Protein AF-A0A534LZY0-F1 (afdb_monomer)

Secondary structure (DSSP, 8-state):
----STTTTSSS-HHHHHHHTTT-HHHHHHHHHHHHTTSS-HHHHH-

Sequence (47 aa):
MVFDLENTLIFNEFLPELAALIGKEAEVAAITRAGIDGHIDWEEGFR

Foldseek 3Di:
DDFDVDVTVDPHDDQLVVVVVVPCNVVLVVLVVCCVVVVDPPVVSVD

pLDDT: mean 95.84, std 2.77, range [83.0, 98.5]

Radius of gyration: 11.34 Å; Cα contacts (8 Å, |Δi|>4): 34; chains: 1; bounding box: 31×24×26 Å

Mean predicted aligned e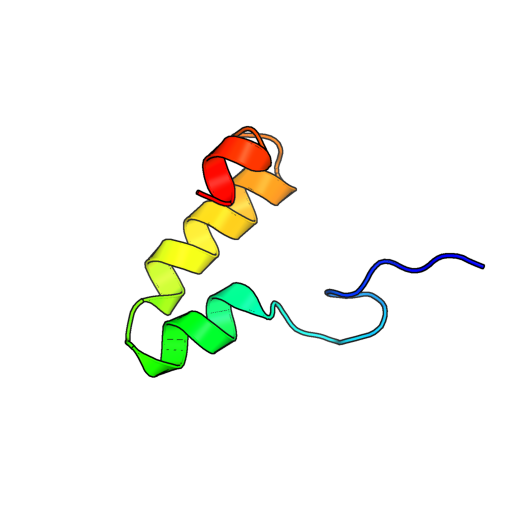rror: 2.31 Å

Structure (mmCIF, N/CA/C/O backbone):
data_AF-A0A534LZY0-F1
#
_entry.id   AF-A0A534LZY0-F1
#
loop_
_atom_site.group_PDB
_atom_site.id
_atom_site.type_symbol
_atom_site.label_atom_id
_atom_site.label_alt_id
_atom_site.label_comp_id
_atom_site.label_asym_id
_atom_site.label_entity_id
_atom_site.label_seq_id
_atom_site.pdbx_PDB_ins_code
_atom_site.Cartn_x
_atom_site.Cartn_y
_atom_site.Cartn_z
_atom_site.occupancy
_atom_site.B_iso_or_equiv
_atom_site.auth_seq_id
_atom_site.auth_comp_id
_atom_site.auth_asym_id
_atom_site.auth_atom_id
_atom_site.pdbx_PDB_model_num
ATOM 1 N N . MET A 1 1 ? 23.416 -9.580 -0.826 1.00 83.00 1 MET A N 1
ATOM 2 C CA . MET A 1 1 ? 22.020 -9.744 -1.286 1.00 83.00 1 MET A CA 1
ATOM 3 C C . MET A 1 1 ? 21.231 -8.562 -0.772 1.00 83.00 1 MET A C 1
ATOM 5 O O . MET A 1 1 ? 21.523 -8.120 0.332 1.00 83.00 1 MET A O 1
ATOM 9 N N . VAL A 1 2 ? 20.303 -8.049 -1.573 1.00 94.50 2 VAL A N 1
ATOM 10 C CA . VAL A 1 2 ? 19.366 -6.991 -1.183 1.00 94.50 2 VAL A CA 1
ATOM 11 C C . VAL A 1 2 ? 17.972 -7.585 -1.297 1.00 94.50 2 VAL A C 1
ATOM 13 O O . VAL A 1 2 ? 17.707 -8.308 -2.257 1.00 94.50 2 VAL A O 1
ATOM 16 N N . PHE A 1 3 ? 17.132 -7.311 -0.308 1.00 96.56 3 PHE A N 1
ATOM 17 C CA . PHE A 1 3 ? 15.748 -7.751 -0.266 1.00 96.56 3 PHE A CA 1
ATOM 18 C C . PHE A 1 3 ? 14.866 -6.536 -0.048 1.00 96.56 3 PHE A C 1
ATOM 20 O O . PHE A 1 3 ? 15.241 -5.631 0.701 1.00 96.56 3 PHE A O 1
ATOM 27 N N . ASP A 1 4 ? 13.712 -6.555 -0.695 1.00 95.00 4 ASP A N 1
ATOM 28 C CA . ASP A 1 4 ? 12.605 -5.709 -0.291 1.00 95.00 4 ASP A CA 1
ATOM 29 C C . ASP A 1 4 ? 12.085 -6.159 1.084 1.00 95.00 4 ASP A C 1
ATOM 31 O O . ASP A 1 4 ? 12.340 -7.287 1.522 1.00 95.00 4 ASP A O 1
ATOM 35 N N . LEU A 1 5 ? 11.414 -5.267 1.801 1.00 95.56 5 LEU A N 1
ATOM 36 C CA . LEU A 1 5 ? 10.888 -5.570 3.124 1.00 95.56 5 LEU A CA 1
ATOM 37 C C . LEU A 1 5 ? 9.540 -6.284 3.001 1.00 95.56 5 LEU A C 1
ATOM 39 O O . LEU A 1 5 ? 9.426 -7.460 3.357 1.00 95.56 5 LEU A O 1
ATOM 43 N N . GLU A 1 6 ? 8.546 -5.565 2.489 1.00 94.75 6 GLU A N 1
ATOM 44 C CA . GLU A 1 6 ? 7.146 -5.980 2.418 1.00 94.75 6 GLU A CA 1
ATOM 45 C C . GLU A 1 6 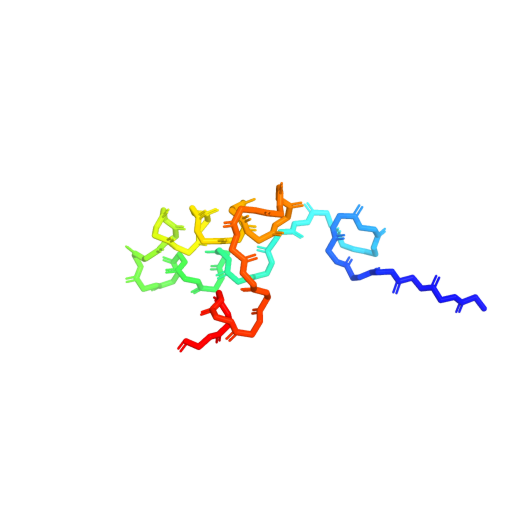? 6.963 -7.082 1.370 1.00 94.75 6 GLU A C 1
ATOM 47 O O . GLU A 1 6 ? 7.630 -7.120 0.335 1.00 94.75 6 GLU A O 1
ATOM 52 N N . ASN A 1 7 ? 6.118 -8.063 1.685 1.00 92.12 7 ASN A N 1
ATOM 53 C CA . ASN A 1 7 ? 5.894 -9.284 0.898 1.00 92.12 7 ASN A CA 1
ATOM 54 C C . ASN A 1 7 ? 7.157 -10.088 0.499 1.00 92.12 7 ASN A C 1
ATOM 56 O O . ASN A 1 7 ? 7.057 -11.021 -0.302 1.00 92.12 7 ASN A O 1
ATOM 60 N N . THR A 1 8 ? 8.333 -9.766 1.051 1.00 95.69 8 THR A N 1
ATOM 61 C CA . THR A 1 8 ? 9.612 -10.433 0.759 1.00 95.69 8 THR A CA 1
ATOM 62 C C . THR A 1 8 ? 10.278 -10.941 2.035 1.00 95.69 8 THR A C 1
ATOM 64 O O . THR A 1 8 ? 10.465 -12.147 2.188 1.00 95.69 8 THR A O 1
ATOM 67 N N . LEU A 1 9 ? 10.645 -10.046 2.959 1.00 97.12 9 LEU A N 1
ATOM 68 C CA . LEU A 1 9 ? 11.183 -10.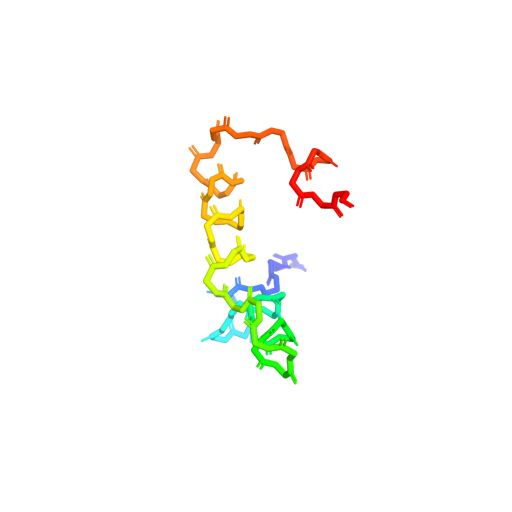420 4.273 1.00 97.12 9 LEU A CA 1
ATOM 69 C C . LEU A 1 9 ? 10.077 -10.596 5.317 1.00 97.12 9 LEU A C 1
ATOM 71 O O . LEU A 1 9 ? 10.226 -11.401 6.237 1.00 97.12 9 LEU A O 1
ATOM 75 N N . ILE A 1 10 ? 8.983 -9.851 5.170 1.00 94.62 10 ILE A N 1
ATOM 76 C CA . ILE A 1 10 ? 7.772 -9.958 5.986 1.00 94.62 10 ILE A CA 1
ATOM 77 C C . ILE A 1 10 ? 6.564 -1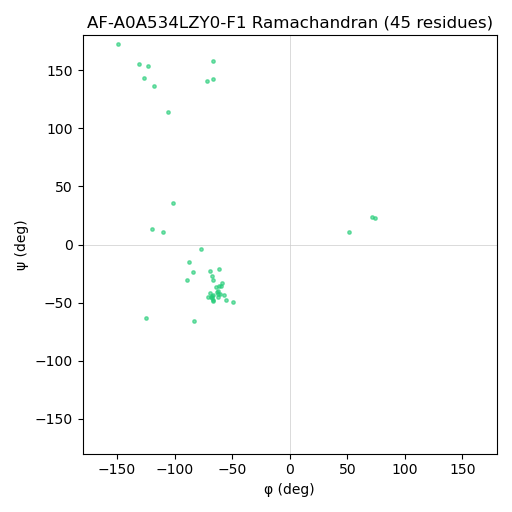0.224 5.082 1.00 94.62 10 ILE A C 1
ATOM 79 O O . ILE A 1 10 ? 6.578 -9.884 3.904 1.00 94.62 10 ILE A O 1
ATOM 83 N N . PHE A 1 11 ? 5.526 -10.864 5.62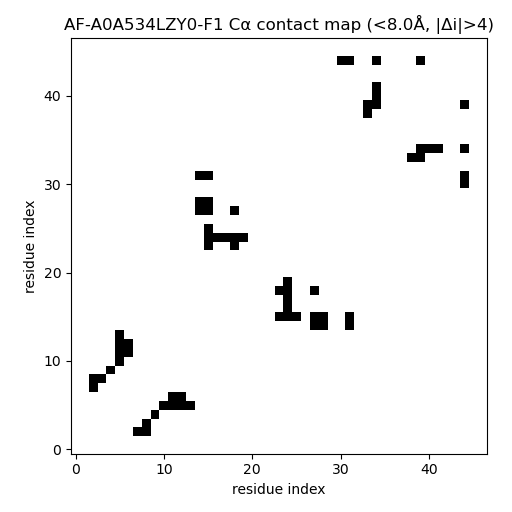2 1.00 94.31 11 PHE A N 1
ATOM 84 C CA . PHE A 1 11 ? 4.350 -11.304 4.853 1.00 94.31 11 PHE A CA 1
ATOM 85 C C . PHE A 1 11 ? 3.142 -10.372 5.029 1.00 94.31 11 PHE A C 1
ATOM 87 O O . PHE A 1 11 ? 2.006 -10.835 5.109 1.00 94.31 11 PHE A O 1
ATOM 94 N N . ASN A 1 12 ? 3.397 -9.072 5.145 1.00 93.56 1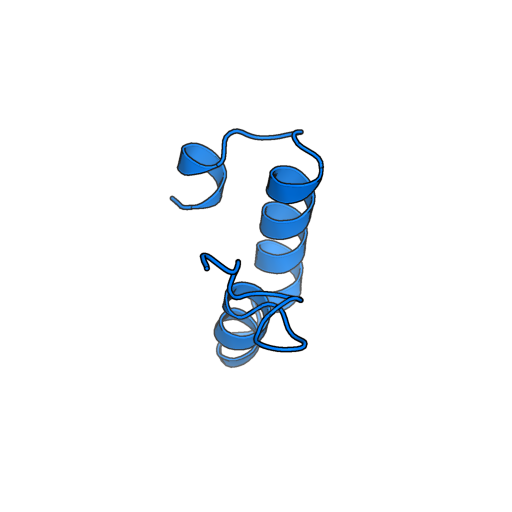2 ASN A N 1
ATOM 95 C CA . ASN A 1 12 ? 2.387 -8.038 5.332 1.00 93.56 12 ASN A CA 1
ATOM 96 C C . ASN A 1 12 ? 2.812 -6.699 4.708 1.00 93.56 12 ASN A C 1
ATOM 98 O O . ASN A 1 12 ? 3.950 -6.539 4.264 1.00 93.56 12 ASN A O 1
ATOM 102 N N . GLU A 1 13 ? 1.861 -5.762 4.708 1.00 96.06 13 GLU A N 1
ATOM 103 C CA . GLU A 1 13 ? 2.034 -4.352 4.355 1.00 96.06 13 GLU A CA 1
ATOM 104 C C . GLU A 1 13 ? 2.010 -3.531 5.650 1.00 96.06 13 GLU A C 1
ATOM 106 O O . GLU A 1 13 ? 0.992 -3.463 6.347 1.00 96.06 13 GLU A O 1
ATOM 111 N N . PHE A 1 14 ? 3.132 -2.910 5.995 1.00 95.81 14 PHE A N 1
ATOM 112 C CA . PHE A 1 14 ? 3.335 -2.239 7.272 1.00 95.81 14 PHE A CA 1
ATOM 113 C C . PHE A 1 14 ? 2.467 -0.986 7.419 1.00 95.81 14 PHE A C 1
ATOM 115 O O . PHE A 1 14 ? 1.862 -0.772 8.472 1.00 95.81 14 PHE A O 1
ATOM 122 N N . LEU A 1 15 ? 2.389 -0.141 6.384 1.00 96.69 15 LEU A N 1
ATOM 123 C CA . LEU A 1 15 ? 1.651 1.126 6.472 1.00 96.69 15 LEU A CA 1
ATOM 124 C C . LEU A 1 15 ? 0.129 0.930 6.619 1.00 96.69 15 LEU A C 1
ATOM 126 O O . LEU A 1 15 ? -0.453 1.578 7.496 1.00 96.69 15 LEU A O 1
ATOM 130 N N . PRO A 1 16 ? -0.534 0.035 5.858 1.00 97.50 16 PRO A N 1
ATOM 131 C CA . PRO A 1 16 ? -1.930 -0.320 6.109 1.00 97.50 16 PRO A CA 1
ATOM 132 C C . PRO A 1 16 ? -2.179 -0.862 7.524 1.00 97.50 16 PRO A C 1
ATOM 134 O O . PRO A 1 16 ? -3.123 -0.417 8.178 1.00 97.50 16 PRO A O 1
ATOM 137 N N . GLU A 1 17 ? -1.316 -1.744 8.043 1.00 97.38 17 GLU A N 1
ATOM 138 C CA . GLU A 1 17 ? -1.445 -2.261 9.416 1.00 97.38 17 GLU A CA 1
ATOM 139 C C . GLU A 1 17 ? -1.294 -1.164 10.476 1.00 97.38 17 GLU A C 1
ATOM 141 O O . GLU A 1 17 ? -2.058 -1.111 11.443 1.00 97.38 17 GLU A O 1
ATOM 146 N N . LEU A 1 18 ? -0.345 -0.246 10.289 1.00 97.38 18 LEU A N 1
ATOM 147 C CA . LEU A 1 18 ? -0.181 0.906 11.171 1.00 97.38 18 LEU A CA 1
ATOM 148 C C . LEU A 1 18 ? -1.428 1.803 11.144 1.00 97.38 18 LEU A C 1
ATOM 150 O O . LEU A 1 18 ? -1.904 2.251 12.189 1.00 97.38 18 LEU A O 1
ATOM 154 N N . ALA A 1 19 ? -1.986 2.040 9.958 1.00 98.31 19 ALA A N 1
ATOM 155 C CA . ALA A 1 19 ? -3.189 2.844 9.779 1.00 98.31 19 ALA A CA 1
ATOM 156 C C . ALA A 1 19 ? -4.443 2.187 10.377 1.00 98.31 19 ALA A C 1
ATOM 158 O O . ALA A 1 19 ? -5.363 2.894 10.804 1.00 98.31 19 ALA A O 1
ATOM 159 N N . ALA A 1 20 ? -4.481 0.855 10.471 1.00 98.31 20 ALA A N 1
ATOM 160 C CA . ALA A 1 20 ? -5.563 0.127 11.129 1.00 98.31 20 ALA A CA 1
ATOM 161 C C . ALA A 1 20 ? -5.719 0.527 12.606 1.00 98.31 20 ALA A C 1
ATOM 163 O O . ALA A 1 20 ? -6.845 0.641 13.092 1.00 98.31 20 ALA A O 1
ATOM 164 N N . LEU A 1 21 ? -4.620 0.865 13.298 1.00 98.44 21 LEU A N 1
ATOM 165 C CA . LEU A 1 21 ? -4.648 1.315 14.699 1.00 98.44 21 LEU A CA 1
ATOM 166 C C . LEU A 1 21 ? -5.447 2.612 14.914 1.00 98.44 21 LEU A C 1
ATOM 168 O O . LEU A 1 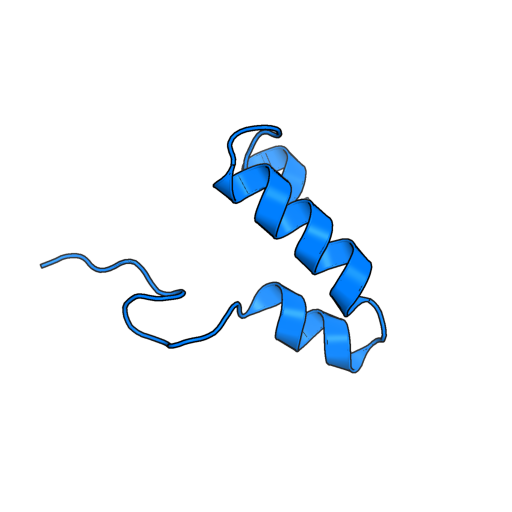21 ? -5.879 2.890 16.032 1.00 98.44 21 LEU A O 1
ATOM 172 N N . ILE A 1 22 ? -5.652 3.398 13.852 1.00 98.38 22 ILE A N 1
ATOM 173 C CA . ILE A 1 22 ? -6.411 4.657 13.868 1.00 98.38 22 ILE A CA 1
ATOM 174 C C . ILE A 1 22 ? -7.623 4.634 12.923 1.00 98.38 22 ILE A C 1
ATOM 176 O O . ILE A 1 22 ? -8.201 5.681 12.637 1.00 98.38 22 ILE A O 1
ATOM 180 N N . GLY A 1 23 ? -8.017 3.454 12.430 1.00 98.31 23 GLY A N 1
ATOM 181 C CA . GLY A 1 23 ? -9.188 3.285 11.564 1.00 98.31 23 GLY A CA 1
ATOM 182 C C . GLY A 1 23 ? -9.032 3.836 10.141 1.00 98.31 23 GLY A C 1
ATOM 183 O O . GLY A 1 23 ? -10.035 4.146 9.504 1.00 98.31 23 GLY A O 1
ATOM 184 N N . LYS A 1 24 ? -7.796 3.968 9.639 1.00 98.50 24 LYS A N 1
ATOM 185 C CA . LYS A 1 24 ? -7.476 4.490 8.293 1.00 98.50 24 LYS A CA 1
ATOM 186 C C . LYS A 1 24 ? -6.931 3.440 7.319 1.00 98.50 24 LYS A C 1
ATOM 188 O O . LYS A 1 24 ? -6.476 3.794 6.236 1.00 98.50 24 LYS A O 1
ATOM 193 N N . GLU A 1 25 ? -6.994 2.157 7.669 1.00 98.31 25 GLU A N 1
ATOM 194 C CA . GLU A 1 25 ? -6.452 1.055 6.858 1.00 98.31 25 GLU A CA 1
ATOM 195 C C . GLU A 1 25 ? -6.894 1.114 5.389 1.00 98.31 25 GLU A C 1
ATOM 197 O O . GLU A 1 25 ? -6.053 1.064 4.502 1.00 98.31 25 GLU A O 1
ATOM 202 N N . ALA A 1 26 ? -8.192 1.283 5.120 1.00 98.31 26 ALA A N 1
ATOM 203 C CA . ALA A 1 26 ? -8.720 1.278 3.753 1.00 98.31 26 ALA A CA 1
ATOM 204 C C . ALA A 1 26 ? -8.197 2.441 2.888 1.00 98.31 26 ALA A C 1
ATOM 206 O O . ALA A 1 26 ? -7.965 2.264 1.695 1.00 98.31 26 ALA A O 1
ATOM 207 N N . GLU A 1 27 ? -8.010 3.620 3.488 1.00 98.25 27 GLU A N 1
ATOM 208 C CA . GLU A 1 27 ? -7.461 4.804 2.815 1.00 98.25 27 GLU A CA 1
ATOM 209 C C . GLU A 1 27 ? -5.996 4.559 2.440 1.00 98.25 27 GLU A C 1
ATOM 211 O O . GLU A 1 27 ? -5.611 4.722 1.284 1.00 98.25 27 GLU A O 1
ATOM 216 N N . VAL A 1 28 ? -5.200 4.078 3.398 1.00 98.00 28 VAL A N 1
ATOM 217 C CA . VAL A 1 28 ? -3.772 3.817 3.187 1.00 98.00 28 VAL A CA 1
ATOM 218 C C . VAL A 1 28 ? -3.555 2.638 2.242 1.00 98.00 28 VAL A C 1
ATOM 220 O O . VAL A 1 28 ? -2.751 2.747 1.326 1.00 98.00 28 VAL A O 1
ATOM 223 N N . ALA A 1 29 ? -4.323 1.554 2.369 1.00 97.25 29 ALA A N 1
ATOM 224 C CA . ALA A 1 29 ? -4.248 0.408 1.464 1.00 97.25 29 ALA A CA 1
ATOM 225 C C . ALA A 1 29 ? -4.542 0.790 0.004 1.00 97.25 29 ALA A C 1
ATOM 227 O O . ALA A 1 29 ? -3.916 0.248 -0.908 1.00 97.25 29 ALA A O 1
ATOM 228 N N . ALA A 1 30 ? -5.463 1.732 -0.231 1.00 98.06 30 ALA A N 1
ATOM 229 C CA . ALA A 1 30 ? -5.749 2.234 -1.572 1.00 98.06 30 ALA A CA 1
ATOM 230 C C . ALA A 1 30 ? -4.556 3.007 -2.161 1.00 98.06 30 ALA A C 1
ATOM 232 O O . ALA A 1 30 ? -4.201 2.781 -3.318 1.00 98.06 30 ALA A O 1
ATOM 233 N N . ILE A 1 31 ? -3.910 3.866 -1.363 1.00 97.69 31 ILE A N 1
ATOM 234 C CA . ILE A 1 31 ? -2.713 4.620 -1.771 1.00 97.69 31 ILE A CA 1
ATOM 235 C C . ILE A 1 31 ? -1.532 3.668 -2.008 1.00 97.69 31 ILE A C 1
ATOM 237 O O . ILE A 1 31 ? -0.915 3.720 -3.071 1.00 97.69 31 ILE A O 1
ATOM 241 N N . THR A 1 32 ? -1.263 2.742 -1.078 1.00 96.25 32 THR A N 1
ATOM 242 C CA . THR A 1 32 ? -0.217 1.713 -1.207 1.00 96.25 32 THR A CA 1
ATOM 243 C C . THR A 1 32 ? -0.402 0.904 -2.488 1.00 96.25 32 THR A C 1
ATOM 245 O O . THR A 1 32 ? 0.538 0.753 -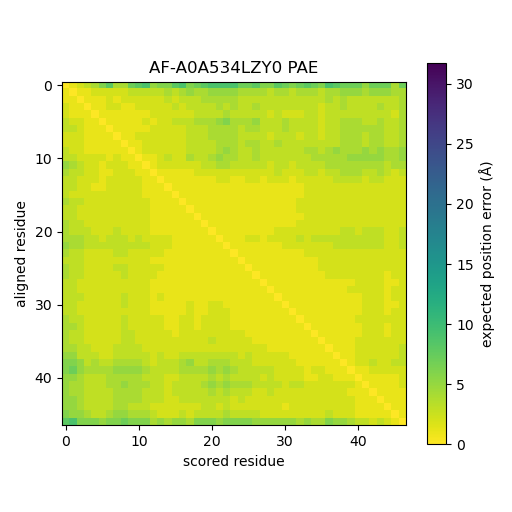3.266 1.00 96.25 32 THR A O 1
ATOM 248 N N . ARG A 1 33 ? -1.628 0.438 -2.766 1.00 96.25 33 ARG A N 1
ATOM 249 C CA . ARG A 1 33 ? -1.932 -0.302 -3.997 1.00 96.25 33 ARG A CA 1
ATOM 250 C C . ARG A 1 33 ? -1.696 0.547 -5.245 1.00 96.25 33 ARG A C 1
ATOM 252 O O . ARG A 1 33 ? -1.064 0.066 -6.176 1.00 96.25 33 ARG A O 1
ATOM 259 N N . ALA A 1 34 ? -2.148 1.801 -5.252 1.00 97.25 34 ALA A N 1
ATOM 260 C CA . ALA A 1 34 ? -1.935 2.703 -6.382 1.00 97.25 34 ALA A CA 1
ATOM 261 C C . ALA A 1 34 ? -0.441 2.969 -6.647 1.00 97.25 34 ALA A C 1
ATOM 263 O O . ALA A 1 34 ? -0.047 3.068 -7.808 1.00 97.25 34 ALA A O 1
ATOM 264 N N . GLY A 1 35 ? 0.388 3.048 -5.601 1.00 95.88 35 GLY A N 1
ATOM 265 C CA . GLY A 1 35 ? 1.842 3.163 -5.729 1.00 95.88 35 GLY A CA 1
ATOM 266 C C . GLY A 1 35 ? 2.487 1.895 -6.300 1.00 95.88 35 GLY A C 1
ATOM 267 O O . GLY A 1 35 ? 3.271 1.982 -7.242 1.00 95.88 35 GLY A O 1
ATOM 268 N N . ILE A 1 36 ? 2.110 0.714 -5.792 1.00 94.38 36 ILE A N 1
ATOM 269 C CA . ILE A 1 36 ? 2.593 -0.592 -6.289 1.00 94.38 36 ILE A CA 1
ATOM 270 C C . ILE A 1 36 ? 2.220 -0.802 -7.763 1.00 94.38 36 ILE A C 1
ATOM 272 O O . ILE A 1 36 ? 3.045 -1.258 -8.554 1.00 94.38 36 ILE A O 1
ATOM 276 N N . ASP A 1 37 ? 0.992 -0.445 -8.139 1.00 96.56 37 ASP A N 1
ATOM 277 C CA . ASP A 1 37 ? 0.477 -0.604 -9.502 1.00 96.56 37 ASP A CA 1
ATOM 278 C C . ASP A 1 37 ? 1.013 0.481 -10.466 1.00 96.56 37 ASP A C 1
ATOM 280 O O . ASP A 1 37 ? 0.750 0.437 -11.670 1.00 96.56 37 ASP A O 1
ATOM 284 N N . GLY A 1 38 ? 1.782 1.455 -9.958 1.00 96.62 38 GLY A N 1
ATOM 285 C CA . GLY A 1 38 ? 2.395 2.528 -10.745 1.00 96.62 38 GLY A CA 1
ATOM 286 C C . GLY A 1 38 ? 1.413 3.605 -11.217 1.00 96.62 38 GLY A C 1
ATOM 287 O O . GLY A 1 38 ? 1.664 4.276 -12.218 1.00 96.62 38 GLY A O 1
ATOM 288 N N . HIS A 1 39 ? 0.276 3.760 -10.536 1.00 97.50 39 HIS A N 1
ATOM 289 C CA . HIS A 1 39 ? -0.744 4.764 -10.849 1.00 97.50 39 HIS A CA 1
ATOM 290 C C . HIS A 1 39 ? -0.463 6.140 -10.234 1.00 97.50 39 HIS A C 1
ATOM 292 O O . HIS A 1 39 ? -0.960 7.138 -10.755 1.00 97.50 39 HIS A O 1
ATOM 298 N N . ILE A 1 40 ? 0.321 6.194 -9.157 1.00 96.44 40 ILE A N 1
ATOM 299 C CA . ILE A 1 40 ? 0.782 7.432 -8.514 1.00 96.44 40 ILE A CA 1
ATOM 300 C C . ILE A 1 40 ? 2.290 7.371 -8.279 1.00 96.44 40 ILE A C 1
ATOM 302 O O . ILE A 1 40 ? 2.863 6.283 -8.182 1.00 96.44 40 ILE A O 1
ATOM 306 N N . ASP A 1 41 ? 2.928 8.537 -8.185 1.00 96.25 41 ASP A N 1
ATOM 307 C CA . ASP A 1 41 ? 4.334 8.612 -7.797 1.00 96.25 41 ASP A CA 1
ATOM 308 C C . ASP A 1 41 ? 4.509 8.158 -6.340 1.00 96.25 41 ASP A C 1
ATOM 310 O O . ASP A 1 41 ? 3.671 8.437 -5.478 1.00 96.25 41 ASP A O 1
ATOM 314 N N . TRP A 1 42 ? 5.604 7.455 -6.052 1.00 90.62 42 TRP A N 1
ATOM 315 C CA . TRP A 1 42 ? 5.868 6.965 -4.701 1.00 90.62 42 TRP A CA 1
ATOM 316 C C . TRP A 1 42 ? 6.020 8.110 -3.689 1.00 90.62 42 TRP A C 1
ATOM 318 O O . TRP A 1 42 ? 5.490 8.012 -2.584 1.00 90.62 42 TRP A O 1
ATOM 328 N N . GLU A 1 43 ? 6.686 9.212 -4.052 1.00 95.62 43 GLU A N 1
ATOM 329 C CA . GLU A 1 43 ? 6.830 10.368 -3.161 1.00 95.62 43 GLU A CA 1
ATOM 330 C C . GLU A 1 43 ? 5.487 11.056 -2.909 1.00 95.62 43 GLU A C 1
ATOM 332 O O . GLU A 1 43 ? 5.290 11.637 -1.842 1.00 95.62 43 GLU A O 1
ATOM 337 N N . GLU A 1 44 ? 4.572 11.008 -3.880 1.00 94.56 44 GLU A N 1
ATOM 338 C CA . GLU A 1 44 ? 3.209 11.514 -3.721 1.00 94.56 44 GLU A CA 1
ATOM 339 C C . GLU A 1 44 ? 2.395 10.618 -2.785 1.00 94.56 44 GLU A C 1
ATOM 341 O O . GLU A 1 44 ? 1.749 11.130 -1.877 1.00 94.56 44 GLU A O 1
ATOM 346 N N . GLY A 1 45 ? 2.475 9.294 -2.948 1.00 93.25 45 GLY A N 1
ATOM 347 C CA . GLY A 1 45 ? 1.781 8.342 -2.078 1.00 93.25 45 GLY A CA 1
ATOM 348 C C . GLY A 1 45 ? 2.327 8.274 -0.647 1.00 93.25 45 GLY A C 1
ATOM 349 O O . GLY A 1 45 ? 1.610 7.855 0.258 1.00 93.25 45 GLY A O 1
ATOM 350 N N . PHE A 1 46 ? 3.583 8.671 -0.428 1.00 93.38 46 PHE A N 1
ATOM 351 C CA . PHE A 1 46 ? 4.216 8.654 0.895 1.00 93.38 46 PHE A CA 1
ATOM 352 C C . PHE A 1 46 ? 3.987 9.936 1.719 1.00 93.38 46 PHE A C 1
ATOM 354 O O . PHE A 1 46 ? 4.262 9.943 2.921 1.00 93.38 46 PHE A O 1
ATOM 361 N N . ARG A 1 47 ? 3.525 11.026 1.096 1.00 89.81 47 ARG A N 1
ATOM 362 C CA . ARG A 1 47 ? 3.242 12.304 1.775 1.00 89.81 47 ARG A CA 1
ATOM 363 C C . ARG A 1 47 ? 1.884 12.312 2.462 1.00 89.81 47 ARG A C 1
ATOM 365 O O . ARG A 1 47 ? 1.822 12.940 3.544 1.00 89.81 47 ARG A O 1
#

Nearest PDB structures (foldseek):
  4eze-assembly2_B  TM=7.673E-01  e=5.418E-01  Salmonella enterica subsp. enterica serovar Typhi str. Ty2
  4eze-assembly1_A  TM=7.535E-01  e=5.050E-01  Salmonella enterica subsp. enterica serovar Typhi str. Ty2
  3m1y-assembly1_B  TM=8.150E-01  e=1.672E+00  Helicobacter pylori
  7qpl-assembly1_A  TM=9.605E-01  e=2.377E+00  Brucella melitensis bv. 1 str. 16M

Solvent-accessible surface area (backbone atoms only — not comparable to full-atom values): 2895 Å² total; per-residue (Å²): 139,86,78,62,56,63,73,65,75,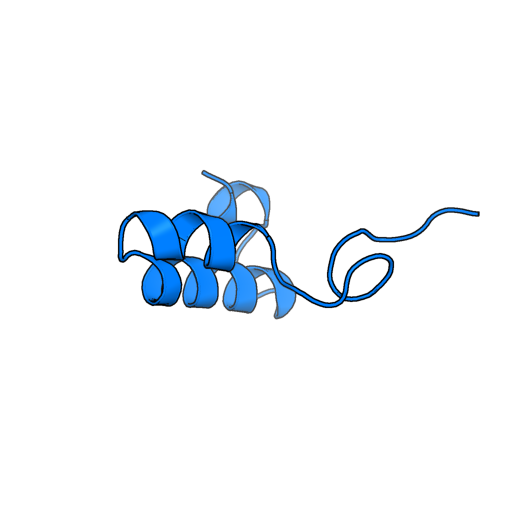40,94,52,61,66,66,30,57,58,29,46,80,74,75,39,24,71,63,43,43,51,40,54,48,34,34,75,73,64,75,42,56,61,73,68,61,71,108